Protein AF-A0A356AZA8-F1 (afdb_monomer)

Foldseek 3Di:
DLDEEEFEDDDQDDDDDPVCVVVPVVVVLVVLLVVLLVDPHAYEYDYPHDQDDVVNSSRNDVVSPHPYD

Solvent-accessible surface area (backbone atoms only — not comparable to full-atom values): 3980 Å² total; per-residue (Å²): 132,86,64,67,46,79,42,79,33,63,35,82,50,76,81,84,52,73,65,42,58,75,74,33,45,70,68,57,54,49,50,48,39,48,55,45,52,69,50,84,51,63,29,38,26,43,76,79,61,45,68,31,72,73,38,31,49,45,52,42,22,56,93,38,65,25,78,40,99

Mean predicted aligned error: 2.29 Å

Structure (mmCIF, N/CA/C/O backbone):
data_AF-A0A356AZA8-F1
#
_entry.id   AF-A0A356AZA8-F1
#
loop_
_atom_site.group_PDB
_atom_site.id
_atom_site.type_symbol
_atom_site.label_atom_id
_atom_site.label_alt_id
_atom_site.label_comp_id
_atom_site.label_asym_id
_atom_site.label_entity_id
_atom_site.label_seq_id
_atom_site.pdbx_PDB_ins_code
_atom_site.Cartn_x
_atom_site.Cartn_y
_atom_site.Cartn_z
_atom_site.occupancy
_atom_s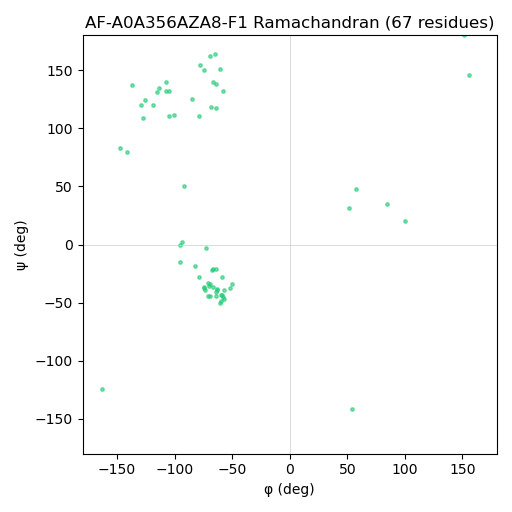ite.B_iso_or_equiv
_atom_site.auth_seq_id
_atom_site.auth_comp_id
_atom_site.auth_asym_id
_atom_site.auth_atom_id
_atom_site.pdbx_PDB_model_num
ATOM 1 N N . PHE A 1 1 ? -2.426 -14.878 -12.821 1.00 92.75 1 PHE A N 1
ATOM 2 C CA . PHE A 1 1 ? -2.766 -14.075 -14.016 1.00 92.75 1 PHE A CA 1
ATOM 3 C C . PHE A 1 1 ? -1.581 -13.297 -14.597 1.00 92.75 1 PHE A C 1
ATOM 5 O O . PHE A 1 1 ? -1.733 -12.797 -15.700 1.00 92.75 1 PHE A O 1
ATOM 12 N N . ASN A 1 2 ? -0.417 -13.216 -13.923 1.00 96.69 2 ASN A N 1
ATOM 13 C CA . ASN A 1 2 ? 0.810 -12.577 -14.443 1.00 96.69 2 ASN A CA 1
ATOM 14 C C . ASN A 1 2 ? 0.603 -11.153 -14.985 1.00 96.69 2 ASN A C 1
ATOM 16 O O . ASN A 1 2 ? 1.271 -10.735 -15.924 1.00 96.69 2 ASN A O 1
ATOM 20 N N . VAL A 1 3 ? -0.350 -10.427 -14.402 1.00 98.19 3 VAL A N 1
ATOM 21 C CA . VAL A 1 3 ? -0.656 -9.052 -14.787 1.00 98.19 3 VAL A CA 1
ATOM 22 C C . VAL A 1 3 ? 0.301 -8.135 -14.024 1.00 98.19 3 VAL A C 1
ATOM 24 O O . VAL A 1 3 ? 0.349 -8.244 -12.797 1.00 98.19 3 VAL A O 1
ATOM 27 N N . PRO A 1 4 ? 1.064 -7.266 -14.707 1.00 97.81 4 PRO A N 1
ATOM 28 C CA . PRO A 1 4 ? 1.895 -6.262 -14.052 1.00 97.81 4 PRO A CA 1
ATOM 29 C C . PRO A 1 4 ? 1.066 -5.295 -13.205 1.00 97.81 4 PRO A C 1
ATOM 31 O O . PRO A 1 4 ? -0.088 -5.009 -13.530 1.00 97.81 4 PRO A O 1
ATOM 34 N N . LEU A 1 5 ? 1.668 -4.756 -12.148 1.00 97.94 5 LEU A N 1
ATOM 35 C CA . LEU A 1 5 ? 1.024 -3.773 -11.281 1.00 97.94 5 LEU A CA 1
ATOM 36 C C . LEU A 1 5 ? 1.633 -2.393 -11.510 1.00 97.94 5 LEU A C 1
ATOM 38 O O . LEU A 1 5 ? 2.853 -2.229 -11.494 1.00 97.94 5 LEU A O 1
ATOM 42 N N . VAL A 1 6 ? 0.763 -1.403 -11.685 1.00 97.88 6 VAL A N 1
ATOM 43 C CA . VAL A 1 6 ? 1.129 0.013 -11.676 1.00 97.88 6 VAL A CA 1
ATOM 44 C C . VAL A 1 6 ? 0.373 0.675 -10.536 1.00 97.88 6 VAL A C 1
ATOM 46 O O . VAL A 1 6 ? -0.858 0.657 -10.513 1.00 97.88 6 VAL A O 1
ATOM 49 N N . THR A 1 7 ? 1.113 1.246 -9.593 1.00 97.94 7 THR A N 1
ATOM 50 C CA . THR A 1 7 ? 0.570 1.946 -8.428 1.00 97.94 7 THR A CA 1
ATOM 51 C C . THR A 1 7 ? 0.730 3.449 -8.624 1.00 97.94 7 THR A C 1
ATOM 53 O O . THR A 1 7 ? 1.805 3.912 -8.992 1.00 97.94 7 THR A O 1
ATOM 56 N N . LEU A 1 8 ? -0.338 4.212 -8.386 1.00 98.12 8 LEU A N 1
ATOM 57 C CA . LEU A 1 8 ? -0.306 5.676 -8.369 1.00 98.12 8 LEU A CA 1
ATOM 58 C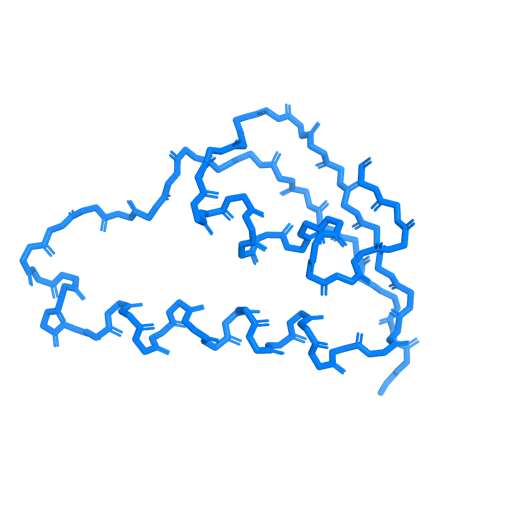 C . LEU A 1 8 ? -0.363 6.139 -6.912 1.00 98.12 8 LEU A C 1
ATOM 60 O O . LEU A 1 8 ? -1.383 5.957 -6.244 1.00 98.12 8 LEU A O 1
ATOM 64 N N . THR A 1 9 ? 0.738 6.690 -6.408 1.00 98.19 9 THR A N 1
ATOM 65 C CA . THR A 1 9 ? 0.887 7.035 -4.991 1.00 98.19 9 THR A CA 1
ATOM 66 C C . THR A 1 9 ? 0.666 8.528 -4.751 1.00 98.19 9 THR A C 1
ATOM 68 O O . THR A 1 9 ? 1.488 9.367 -5.115 1.00 98.19 9 THR A O 1
ATOM 71 N N . ASP A 1 10 ? -0.435 8.843 -4.073 1.00 98.19 10 ASP A N 1
ATOM 72 C CA . ASP A 1 10 ? -0.700 10.128 -3.418 1.00 98.19 10 ASP A CA 1
ATOM 73 C C . ASP A 1 10 ? -1.425 9.858 -2.090 1.00 98.19 10 ASP A C 1
ATOM 75 O O . ASP A 1 10 ? -2.652 9.887 -1.998 1.00 98.19 10 ASP A O 1
ATOM 79 N N . VAL A 1 11 ? -0.658 9.483 -1.064 1.00 97.50 11 VAL A N 1
ATOM 80 C CA . VAL A 1 11 ? -1.168 9.056 0.240 1.00 97.50 11 VAL A CA 1
ATOM 81 C C . VAL A 1 11 ? -0.554 9.875 1.389 1.00 97.50 11 VAL A C 1
ATOM 83 O O . VAL A 1 11 ? 0.671 9.919 1.550 1.00 97.50 11 VAL A O 1
ATOM 86 N N . PRO A 1 12 ? -1.380 10.520 2.240 1.00 97.75 12 PRO A N 1
ATOM 87 C CA . PRO A 1 12 ? -0.887 11.273 3.392 1.00 97.75 12 PRO A CA 1
ATOM 88 C C . PRO A 1 12 ? -0.592 10.397 4.621 1.00 97.75 12 PRO A C 1
ATOM 90 O O . PRO A 1 12 ? 0.089 10.849 5.536 1.00 97.75 12 PRO A O 1
ATOM 93 N N . GLY A 1 13 ? -1.132 9.178 4.677 1.00 97.06 13 GLY A N 1
ATOM 94 C CA . GLY A 1 13 ? -1.098 8.312 5.854 1.00 97.06 13 GLY A CA 1
ATOM 95 C C . GLY A 1 13 ? -2.304 7.371 5.908 1.00 97.06 13 GLY A C 1
ATOM 96 O O . GLY A 1 13 ? -3.175 7.422 5.041 1.00 97.06 13 GLY A O 1
ATOM 97 N N . TYR A 1 14 ? -2.362 6.537 6.947 1.00 96.31 14 TYR A N 1
ATOM 98 C CA . TYR A 1 14 ? -3.584 5.817 7.322 1.00 96.31 14 TYR A CA 1
ATOM 99 C C . TYR A 1 14 ? -4.543 6.752 8.068 1.00 96.31 14 TYR A C 1
ATOM 101 O O . TYR A 1 14 ? -4.107 7.719 8.694 1.00 96.31 14 TYR A O 1
ATOM 109 N N . LEU A 1 15 ? -5.843 6.457 8.015 1.00 97.12 15 LEU A N 1
ATOM 110 C CA . LEU A 1 15 ? -6.856 7.208 8.754 1.00 97.12 15 LEU A CA 1
ATOM 111 C C . LEU A 1 15 ? -6.685 6.964 10.266 1.00 97.12 15 LEU A C 1
ATOM 113 O O . LEU A 1 15 ? -6.822 5.818 10.699 1.00 97.12 15 LEU A O 1
ATOM 117 N N . PRO A 1 16 ? -6.397 7.995 11.082 1.00 94.94 16 PRO A N 1
ATOM 118 C CA . PRO A 1 16 ? -6.336 7.828 12.527 1.00 94.94 16 PRO A CA 1
ATOM 119 C C . PRO A 1 16 ? -7.743 7.701 13.120 1.00 94.94 16 PRO A C 1
ATOM 121 O O . PRO A 1 16 ? -8.693 8.315 12.637 1.00 94.94 16 PRO A O 1
ATOM 124 N N . GLY A 1 17 ? -7.868 6.968 14.223 1.00 97.00 17 GLY A N 1
ATOM 125 C CA . GLY A 1 17 ? -9.105 6.925 14.999 1.00 97.00 17 GLY A CA 1
ATOM 126 C C . GLY A 1 17 ? -9.238 5.651 15.819 1.00 97.00 17 GLY A C 1
ATOM 127 O O . GLY A 1 17 ? -8.826 4.580 15.387 1.00 97.00 17 GLY A O 1
ATOM 128 N N . LYS A 1 18 ? -9.858 5.764 16.997 1.00 97.94 18 LYS A N 1
ATOM 129 C CA . LYS A 1 18 ?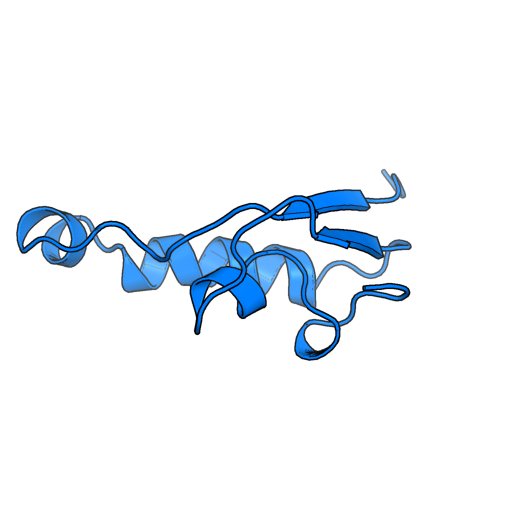 -10.104 4.624 17.893 1.00 97.94 18 LYS A CA 1
ATOM 130 C C . LYS A 1 18 ? -10.911 3.522 17.200 1.00 97.94 18 LYS A C 1
ATOM 132 O O . LYS A 1 18 ? -10.615 2.345 17.372 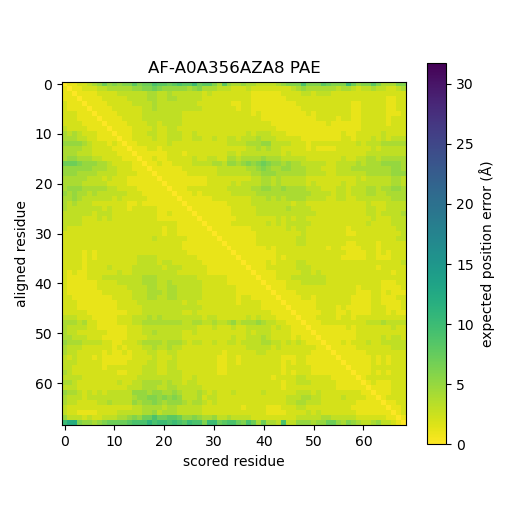1.00 97.94 18 LYS A O 1
ATOM 137 N N . ASP A 1 19 ? -11.891 3.926 16.397 1.00 97.94 19 ASP A N 1
ATOM 138 C CA . ASP A 1 19 ? -12.748 3.002 15.656 1.00 97.94 19 ASP A CA 1
ATOM 139 C C . ASP A 1 19 ? -11.931 2.196 14.642 1.00 97.94 19 ASP A C 1
ATOM 141 O O . ASP A 1 19 ? -12.067 0.983 14.585 1.00 97.94 19 ASP A O 1
ATOM 145 N 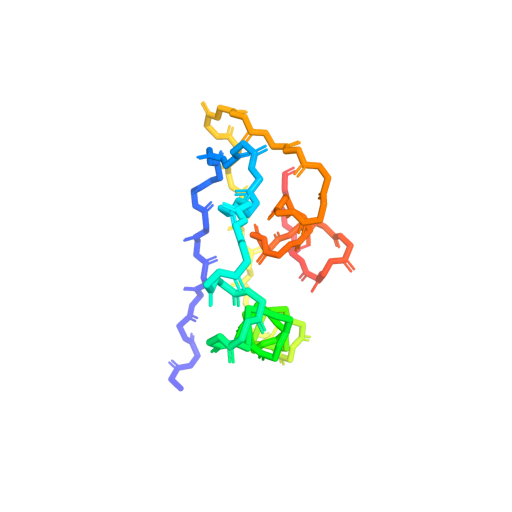N . GLN A 1 20 ? -10.979 2.827 13.942 1.00 97.75 20 GLN A N 1
ATOM 146 C CA . GLN A 1 20 ? -10.091 2.129 13.003 1.00 97.75 20 GLN A CA 1
ATOM 147 C C . GLN A 1 20 ? -9.212 1.087 13.704 1.00 97.75 20 GLN A C 1
ATOM 149 O O . GLN A 1 20 ? -9.002 -0.007 13.181 1.00 97.75 20 GLN A O 1
ATOM 154 N N . GLU A 1 21 ? -8.721 1.397 14.905 1.00 97.56 21 GLU A N 1
ATOM 155 C CA . GLU A 1 21 ? -7.942 0.445 15.700 1.00 97.56 21 GLU A CA 1
ATOM 156 C C . GLU A 1 21 ? -8.781 -0.773 16.113 1.00 97.56 21 GLU A C 1
ATOM 158 O O . GLU A 1 21 ? -8.326 -1.909 15.962 1.00 97.56 21 GLU A O 1
ATOM 163 N N . TYR A 1 22 ? -10.022 -0.567 16.572 1.00 97.69 22 TYR A N 1
ATOM 164 C CA . TYR A 1 22 ? -10.925 -1.671 16.927 1.00 97.69 22 TYR A CA 1
ATOM 165 C C . TYR A 1 22 ? -11.413 -2.469 15.719 1.00 97.69 22 TYR A C 1
ATOM 167 O O . TYR A 1 22 ? -11.527 -3.692 15.810 1.00 97.69 22 TYR A O 1
ATOM 175 N N . ASP A 1 23 ? -11.614 -1.803 14.584 1.00 97.69 23 ASP A N 1
ATOM 176 C CA . ASP A 1 23 ? -11.940 -2.434 13.304 1.00 97.69 23 ASP A CA 1
ATOM 177 C C . ASP A 1 23 ? -10.727 -3.167 12.697 1.00 97.69 23 ASP A C 1
ATOM 179 O O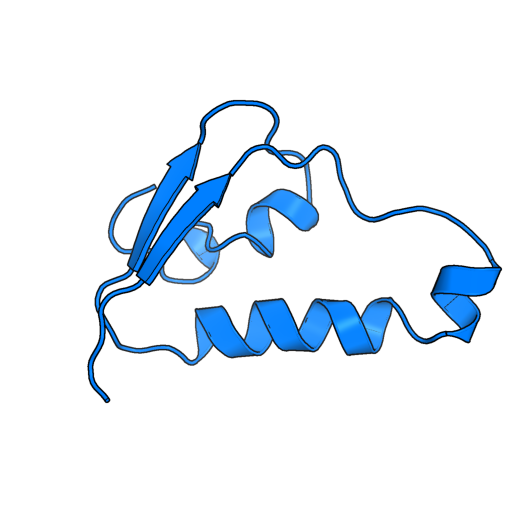 . ASP A 1 23 ? -10.830 -3.834 11.668 1.00 97.69 23 ASP A O 1
ATOM 183 N N . GLY A 1 24 ? -9.561 -3.098 13.351 1.00 97.00 24 GLY A N 1
ATOM 184 C CA . GLY A 1 24 ? -8.394 -3.909 13.034 1.00 97.00 24 GLY A CA 1
ATOM 185 C C . GLY A 1 24 ? -7.521 -3.339 11.920 1.00 97.00 24 GLY A C 1
ATOM 186 O O . GLY A 1 24 ? -6.932 -4.118 11.161 1.00 97.00 24 GLY A O 1
ATOM 187 N N . ILE A 1 25 ? -7.396 -2.011 11.816 1.00 97.00 25 ILE A N 1
ATOM 188 C CA . ILE A 1 25 ? -6.605 -1.325 10.778 1.00 97.00 25 ILE A CA 1
ATOM 189 C C . ILE A 1 25 ? -5.180 -1.872 10.644 1.00 97.00 25 ILE A C 1
ATOM 191 O O . ILE A 1 25 ? -4.684 -1.998 9.529 1.00 97.00 25 ILE A O 1
ATOM 195 N N . ILE A 1 26 ? -4.551 -2.307 11.741 1.00 96.69 26 ILE A N 1
ATOM 196 C CA . ILE A 1 26 ? -3.229 -2.950 11.719 1.00 96.69 26 ILE A CA 1
ATOM 197 C C . ILE A 1 26 ? -3.258 -4.233 10.874 1.00 96.69 26 ILE A C 1
ATOM 199 O O . ILE A 1 26 ? -2.439 -4.418 9.973 1.00 96.69 26 ILE A O 1
ATOM 203 N N . ARG A 1 27 ? -4.229 -5.122 11.121 1.00 97.25 27 ARG A N 1
ATOM 204 C CA . ARG A 1 27 ? -4.366 -6.388 10.384 1.00 97.25 27 ARG A CA 1
ATOM 205 C C . ARG A 1 27 ? -4.821 -6.148 8.948 1.00 97.25 27 ARG A C 1
ATOM 207 O O . ARG A 1 27 ? -4.405 -6.879 8.054 1.00 97.25 27 ARG A O 1
ATOM 214 N N . HIS A 1 28 ? -5.683 -5.162 8.718 1.00 96.62 28 HIS A N 1
ATOM 215 C CA . HIS A 1 28 ? -6.159 -4.822 7.379 1.00 96.62 28 HIS A CA 1
ATOM 216 C C . HIS A 1 28 ? -5.066 -4.161 6.526 1.00 96.62 28 HIS A C 1
ATOM 218 O O . HIS A 1 28 ? -4.855 -4.597 5.397 1.00 96.62 28 HIS A O 1
ATOM 224 N N . GLY A 1 29 ? -4.308 -3.210 7.073 1.00 95.50 29 GLY A N 1
ATOM 225 C CA . GLY A 1 29 ? -3.162 -2.583 6.408 1.00 95.50 29 GLY A CA 1
ATOM 226 C C . GLY A 1 29 ? -2.038 -3.576 6.103 1.00 95.50 29 GLY A C 1
ATOM 227 O O . GLY A 1 29 ? -1.482 -3.569 5.005 1.00 95.50 29 GLY A O 1
ATOM 228 N N . ALA A 1 30 ? -1.772 -4.521 7.015 1.00 97.25 30 ALA A N 1
ATOM 229 C CA . ALA A 1 30 ? -0.795 -5.588 6.791 1.00 97.25 30 ALA A CA 1
ATOM 230 C C . ALA A 1 30 ? -1.114 -6.467 5.568 1.00 97.25 30 ALA A C 1
ATOM 232 O O . ALA A 1 30 ? -0.194 -6.983 4.940 1.00 97.25 30 ALA A O 1
ATOM 233 N N . LYS A 1 31 ? -2.390 -6.615 5.179 1.00 97.50 31 LYS A N 1
ATOM 234 C CA . LYS A 1 31 ? -2.765 -7.377 3.974 1.00 97.50 31 LYS A CA 1
ATOM 235 C C . LYS A 1 31 ? -2.277 -6.708 2.693 1.00 97.50 31 LYS A C 1
ATOM 237 O O . LYS A 1 31 ? -1.885 -7.414 1.773 1.00 97.50 31 LYS A O 1
ATOM 242 N N . LEU A 1 32 ? -2.288 -5.375 2.630 1.00 95.81 32 LEU A N 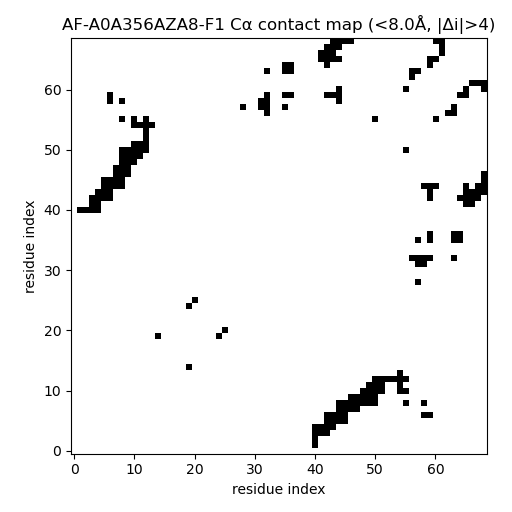1
ATOM 243 C CA . LEU A 1 32 ? -1.796 -4.646 1.459 1.00 95.81 32 LEU A CA 1
ATOM 244 C C . LEU A 1 32 ? -0.273 -4.777 1.341 1.00 95.81 32 LEU A C 1
ATOM 246 O O . LEU A 1 32 ? 0.242 -5.088 0.270 1.00 95.81 32 LEU A O 1
ATOM 250 N N . LEU A 1 33 ? 0.429 -4.631 2.470 1.00 96.69 33 LEU A N 1
ATOM 251 C CA . LEU A 1 33 ? 1.871 -4.871 2.563 1.00 96.69 33 LEU A CA 1
ATOM 252 C C . LEU A 1 33 ? 2.230 -6.298 2.129 1.00 96.69 33 LEU A C 1
ATOM 254 O O . LEU A 1 33 ? 3.142 -6.495 1.328 1.00 96.69 33 LEU A O 1
ATOM 258 N N . TYR A 1 34 ? 1.487 -7.288 2.622 1.00 97.69 34 TYR A N 1
ATOM 259 C CA . TYR A 1 34 ? 1.652 -8.686 2.236 1.00 97.69 34 TYR A CA 1
ATOM 260 C C . TYR A 1 34 ? 1.430 -8.885 0.731 1.00 97.69 34 TYR A C 1
ATOM 262 O O . TYR A 1 34 ? 2.289 -9.441 0.060 1.00 97.69 34 TYR A O 1
ATOM 270 N N . ALA A 1 35 ? 0.339 -8.352 0.172 1.00 97.31 35 ALA A N 1
ATOM 271 C CA . ALA A 1 35 ? 0.013 -8.518 -1.243 1.00 97.31 35 ALA A CA 1
ATOM 272 C C . ALA A 1 35 ? 1.101 -7.965 -2.178 1.00 97.31 35 ALA A C 1
ATOM 274 O O . ALA A 1 35 ? 1.461 -8.620 -3.153 1.00 97.31 35 ALA A O 1
ATOM 275 N N . PHE A 1 36 ? 1.645 -6.780 -1.888 1.00 97.25 36 PHE A N 1
ATOM 276 C CA . PHE A 1 36 ? 2.713 -6.205 -2.709 1.00 97.25 36 PHE A CA 1
ATOM 277 C C . PHE A 1 36 ? 4.071 -6.881 -2.494 1.00 97.25 36 PHE A C 1
ATOM 279 O O . PHE A 1 36 ? 4.797 -7.067 -3.469 1.00 97.25 36 PHE A O 1
ATOM 286 N N . SER A 1 37 ? 4.405 -7.269 -1.257 1.00 96.62 37 SER A N 1
ATOM 287 C CA . SER A 1 37 ? 5.674 -7.957 -0.964 1.00 96.62 37 SER A CA 1
ATOM 288 C C . SER A 1 37 ? 5.723 -9.388 -1.504 1.00 96.62 37 SER A C 1
ATOM 290 O O . SER A 1 37 ? 6.784 -9.846 -1.919 1.00 96.62 37 SER A O 1
ATOM 292 N N . GLU A 1 38 ? 4.589 -10.091 -1.539 1.00 97.75 38 GLU A N 1
ATOM 293 C CA . GLU A 1 38 ? 4.486 -11.438 -2.109 1.00 97.75 38 GLU A CA 1
ATOM 294 C C . GLU A 1 38 ? 4.409 -11.415 -3.646 1.00 97.75 38 GLU A C 1
ATOM 296 O O . GLU A 1 38 ? 4.833 -12.361 -4.311 1.00 97.75 38 GLU A O 1
ATOM 301 N N . ALA A 1 39 ? 3.884 -10.340 -4.243 1.00 97.50 39 ALA A N 1
ATOM 302 C CA . ALA A 1 39 ? 3.719 -10.242 -5.687 1.00 97.50 39 ALA A CA 1
ATOM 303 C C . ALA A 1 39 ? 5.068 -10.259 -6.432 1.00 97.50 39 ALA A C 1
ATOM 305 O O . ALA A 1 39 ? 5.874 -9.332 -6.346 1.00 97.50 39 ALA A O 1
ATOM 306 N N . THR A 1 40 ? 5.274 -11.283 -7.263 1.00 96.94 40 THR A N 1
ATOM 307 C CA . THR A 1 40 ? 6.493 -11.465 -8.076 1.00 96.94 40 THR A CA 1
ATOM 308 C C . THR A 1 40 ? 6.375 -10.934 -9.506 1.00 96.94 40 THR A C 1
ATOM 310 O O . THR A 1 40 ? 7.308 -11.064 -10.295 1.00 96.94 40 THR A O 1
ATOM 313 N N . VAL A 1 41 ? 5.218 -10.382 -9.877 1.00 98.44 41 VAL A N 1
ATOM 314 C CA . VAL A 1 41 ? 5.027 -9.720 -11.176 1.00 98.44 41 VAL A CA 1
ATOM 315 C C . VAL A 1 41 ? 5.817 -8.407 -11.232 1.00 98.44 41 VAL A C 1
ATOM 317 O O . VAL A 1 41 ? 6.164 -7.874 -10.172 1.00 98.44 41 VAL A O 1
ATOM 320 N N . PRO A 1 42 ? 6.065 -7.853 -12.434 1.00 98.25 42 PRO A N 1
ATOM 321 C CA . PRO A 1 42 ? 6.623 -6.515 -12.554 1.00 98.25 42 PRO A CA 1
ATOM 322 C C . PRO A 1 42 ? 5.732 -5.481 -11.855 1.00 98.25 42 PRO A C 1
ATOM 324 O O . PRO A 1 42 ? 4.510 -5.479 -12.041 1.00 98.25 42 PRO A O 1
ATOM 327 N N . LYS A 1 43 ? 6.347 -4.619 -11.048 1.00 98.12 43 LYS A N 1
ATOM 328 C CA . LYS A 1 43 ? 5.696 -3.619 -10.199 1.00 98.12 43 LYS A CA 1
ATOM 329 C C . LYS A 1 43 ? 6.330 -2.251 -10.430 1.00 98.12 43 LYS A C 1
ATOM 331 O O . LYS A 1 43 ? 7.515 -2.066 -10.168 1.00 98.12 43 LYS A O 1
ATOM 336 N N . ILE A 1 44 ? 5.527 -1.285 -10.866 1.00 98.12 44 ILE A N 1
ATOM 337 C CA . ILE A 1 44 ? 5.927 0.118 -11.029 1.00 98.12 44 ILE A CA 1
ATOM 338 C C . ILE A 1 44 ? 5.120 0.956 -10.043 1.00 98.12 44 ILE A C 1
ATOM 340 O O . ILE A 1 44 ? 3.898 0.821 -9.975 1.00 98.12 44 ILE A O 1
ATOM 344 N N . ASN A 1 45 ? 5.783 1.824 -9.293 1.00 98.12 45 ASN A N 1
ATOM 345 C CA . ASN A 1 45 ? 5.135 2.867 -8.518 1.00 98.12 45 ASN A CA 1
A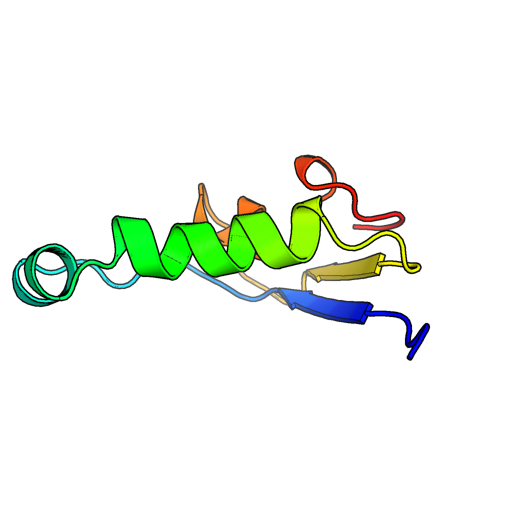TOM 346 C C . ASN A 1 45 ? 5.382 4.225 -9.180 1.00 98.12 45 ASN A C 1
ATOM 348 O O . ASN A 1 45 ? 6.460 4.482 -9.702 1.00 98.12 45 ASN A O 1
ATOM 352 N N . VAL A 1 46 ? 4.361 5.076 -9.202 1.00 98.19 46 VAL A N 1
ATOM 353 C CA . VAL A 1 46 ? 4.449 6.452 -9.690 1.00 98.19 46 VAL A CA 1
ATOM 354 C C . VAL A 1 46 ? 3.904 7.352 -8.600 1.00 98.19 46 VAL A C 1
ATOM 356 O O . VAL A 1 46 ? 2.698 7.376 -8.343 1.00 98.19 46 VAL A O 1
ATOM 359 N N . ILE A 1 47 ? 4.788 8.103 -7.952 1.00 97.81 47 ILE A N 1
ATOM 360 C CA . ILE A 1 47 ? 4.392 9.062 -6.924 1.00 97.81 47 ILE A CA 1
ATOM 361 C C . ILE A 1 47 ? 3.859 10.324 -7.608 1.00 97.81 47 ILE A C 1
ATOM 363 O O . ILE A 1 47 ? 4.604 11.076 -8.233 1.00 97.81 47 ILE A O 1
ATOM 367 N N . THR A 1 48 ? 2.553 10.556 -7.492 1.00 98.31 48 THR A N 1
ATOM 368 C CA . THR A 1 48 ? 1.871 11.724 -8.071 1.00 98.31 48 THR A CA 1
ATOM 369 C C . THR A 1 48 ? 1.720 12.873 -7.077 1.00 98.31 48 THR A C 1
ATOM 371 O O . THR A 1 48 ? 1.428 13.995 -7.485 1.00 98.31 48 THR A O 1
ATOM 374 N N . GLY A 1 49 ? 1.911 12.614 -5.780 1.00 98.12 49 GLY A N 1
ATOM 375 C CA . GLY A 1 49 ? 1.724 13.609 -4.728 1.00 98.12 49 GLY A CA 1
ATOM 376 C C . GLY A 1 49 ? 2.381 13.221 -3.407 1.00 98.12 49 GLY A C 1
ATOM 377 O O . GLY A 1 49 ? 3.589 13.003 -3.331 1.00 98.12 49 GLY A O 1
ATOM 378 N N . LYS A 1 50 ? 1.592 13.195 -2.332 1.00 98.19 50 LYS A N 1
ATOM 379 C CA . LYS A 1 50 ? 2.055 12.885 -0.977 1.00 98.19 50 LYS A CA 1
ATOM 380 C C . LYS A 1 50 ? 2.501 11.427 -0.886 1.00 98.19 50 LYS A C 1
ATOM 382 O O . LYS A 1 50 ? 1.853 10.527 -1.408 1.00 98.19 50 LYS A O 1
ATOM 387 N N . ALA A 1 51 ? 3.588 11.185 -0.169 1.00 97.56 51 ALA A N 1
ATOM 388 C CA . ALA A 1 51 ? 4.097 9.844 0.084 1.00 97.56 51 ALA A CA 1
ATOM 389 C C . ALA A 1 51 ? 4.745 9.815 1.472 1.00 97.56 51 ALA A C 1
ATOM 391 O O . ALA A 1 51 ? 5.950 10.015 1.615 1.00 97.56 51 ALA A O 1
ATOM 392 N N . TYR A 1 52 ? 3.933 9.631 2.518 1.00 97.56 52 TYR A N 1
ATOM 393 C CA . TYR A 1 52 ? 4.402 9.757 3.902 1.00 97.56 52 TYR A CA 1
ATOM 394 C C . TYR A 1 52 ? 4.374 8.441 4.687 1.00 97.56 52 TYR A C 1
ATOM 396 O O . TYR A 1 52 ? 3.383 7.707 4.706 1.00 97.56 52 TYR A O 1
ATOM 404 N N . GLY A 1 53 ? 5.475 8.187 5.403 1.00 95.94 53 GLY A N 1
ATOM 405 C CA . GLY A 1 53 ? 5.593 7.158 6.435 1.00 95.94 53 GLY A CA 1
ATOM 406 C C . GLY A 1 53 ? 5.212 5.747 5.981 1.00 95.94 53 GLY A C 1
ATOM 407 O O . GLY A 1 53 ? 5.483 5.331 4.856 1.00 95.94 53 GLY A O 1
ATOM 408 N N . GLY A 1 54 ? 4.558 5.001 6.876 1.00 95.06 54 GLY A N 1
ATOM 409 C CA . GLY A 1 54 ? 4.142 3.621 6.611 1.00 95.06 54 GLY A CA 1
ATOM 410 C C . GLY A 1 54 ? 3.117 3.476 5.480 1.00 95.06 54 GLY A C 1
ATOM 411 O O . GLY A 1 54 ? 3.017 2.403 4.893 1.00 95.06 54 GLY A O 1
ATOM 412 N N . ALA A 1 55 ? 2.384 4.541 5.138 1.00 95.94 55 ALA A N 1
ATOM 413 C CA . ALA A 1 55 ? 1.433 4.506 4.032 1.00 95.94 55 ALA A CA 1
ATOM 414 C C . ALA A 1 55 ? 2.141 4.513 2.670 1.00 95.94 55 ALA A C 1
ATOM 416 O O . ALA A 1 55 ? 1.749 3.744 1.800 1.00 95.94 55 ALA A O 1
ATOM 417 N N . TYR A 1 56 ? 3.227 5.281 2.508 1.00 97.12 56 TYR A N 1
ATOM 418 C CA . TYR A 1 56 ? 4.095 5.164 1.326 1.00 97.12 56 TYR A CA 1
ATOM 419 C C . TYR A 1 56 ? 4.651 3.743 1.186 1.00 97.12 56 TYR A C 1
ATOM 421 O O . TYR A 1 56 ? 4.572 3.156 0.111 1.00 97.12 56 TYR A O 1
ATOM 429 N N . ILE A 1 57 ? 5.138 3.155 2.287 1.00 96.19 57 ILE A N 1
ATOM 430 C CA . ILE A 1 57 ? 5.674 1.787 2.256 1.00 96.19 57 ILE A CA 1
ATOM 431 C C . ILE A 1 57 ? 4.604 0.800 1.776 1.00 96.19 57 ILE A C 1
ATOM 433 O O . ILE A 1 57 ? 4.893 -0.037 0.923 1.00 96.19 57 ILE A O 1
ATOM 437 N N . ALA A 1 58 ? 3.372 0.938 2.276 1.00 96.12 58 ALA A N 1
ATOM 438 C CA . ALA A 1 58 ? 2.232 0.109 1.896 1.00 96.12 58 ALA A CA 1
ATOM 439 C C . ALA A 1 58 ? 1.773 0.293 0.441 1.00 96.12 58 ALA A C 1
ATOM 441 O O . ALA A 1 58 ? 1.152 -0.615 -0.105 1.00 96.12 58 ALA A O 1
ATOM 442 N N . MET A 1 59 ? 2.102 1.414 -0.202 1.00 97.56 59 MET A N 1
ATOM 443 C CA . MET A 1 59 ? 1.754 1.717 -1.592 1.00 97.56 59 MET A CA 1
ATOM 444 C C . MET A 1 59 ? 2.852 1.282 -2.570 1.00 97.56 59 MET A C 1
ATOM 446 O O . MET A 1 59 ? 3.260 2.045 -3.437 1.00 97.56 59 MET A O 1
ATOM 450 N N . ASN A 1 60 ? 3.313 0.030 -2.455 1.00 96.75 60 ASN A N 1
ATOM 451 C CA . ASN A 1 60 ? 4.284 -0.563 -3.382 1.00 96.75 60 ASN A CA 1
ATOM 452 C C . ASN A 1 60 ? 5.602 0.234 -3.484 1.00 96.75 60 ASN A C 1
ATOM 454 O O . ASN A 1 60 ? 6.082 0.516 -4.577 1.00 96.75 60 ASN A O 1
ATOM 458 N N . SER A 1 61 ? 6.187 0.613 -2.346 1.00 96.31 61 SER A N 1
ATOM 459 C CA . SER A 1 61 ? 7.487 1.302 -2.338 1.00 96.31 61 SER A CA 1
ATOM 460 C C . SER A 1 61 ? 8.627 0.421 -2.863 1.00 96.31 61 SER A C 1
ATOM 462 O O . SER A 1 61 ? 8.545 -0.813 -2.849 1.00 96.31 61 SER A O 1
ATOM 464 N N . LYS A 1 62 ? 9.763 1.039 -3.207 1.00 95.69 62 LYS A N 1
ATOM 465 C CA . LYS A 1 62 ? 11.004 0.323 -3.550 1.00 95.69 62 LYS A CA 1
ATOM 466 C C . LYS A 1 62 ? 11.417 -0.707 -2.491 1.00 95.69 62 LYS A C 1
ATOM 468 O O . LYS A 1 62 ? 11.860 -1.802 -2.832 1.00 95.69 62 LYS A O 1
ATOM 473 N N . HIS A 1 63 ? 11.224 -0.391 -1.210 1.00 93.81 63 HIS A N 1
ATOM 474 C CA . HIS A 1 63 ? 11.537 -1.286 -0.088 1.00 93.81 63 HIS A CA 1
ATOM 475 C C . HIS A 1 63 ? 10.646 -2.530 -0.028 1.00 93.81 63 HIS A C 1
ATOM 477 O O . HIS A 1 63 ? 11.034 -3.533 0.565 1.00 93.81 63 HIS A O 1
ATOM 483 N N . LEU A 1 64 ? 9.465 -2.463 -0.642 1.00 93.69 64 LEU A N 1
ATOM 484 C CA . LEU A 1 64 ? 8.502 -3.553 -0.704 1.00 93.69 64 LEU A CA 1
ATOM 485 C C . LEU A 1 64 ? 8.653 -4.407 -1.976 1.00 93.69 64 LEU A C 1
ATOM 487 O O . LEU A 1 64 ? 7.891 -5.347 -2.175 1.00 93.69 64 LEU A O 1
ATOM 491 N N . GLY A 1 65 ? 9.641 -4.100 -2.823 1.00 94.12 65 GLY A N 1
ATOM 492 C CA . GLY A 1 65 ? 9.963 -4.886 -4.012 1.00 94.12 65 GLY A CA 1
ATOM 493 C C . GLY A 1 65 ? 9.424 -4.319 -5.323 1.00 94.12 65 GLY A C 1
ATOM 494 O O . GLY A 1 65 ? 9.310 -5.073 -6.290 1.00 94.12 65 GLY A O 1
ATOM 495 N N . ALA A 1 66 ? 9.085 -3.026 -5.382 1.00 96.69 66 ALA A N 1
ATOM 496 C CA . ALA A 1 66 ? 8.839 -2.362 -6.659 1.00 96.69 66 ALA A CA 1
ATOM 497 C C . ALA A 1 66 ? 10.111 -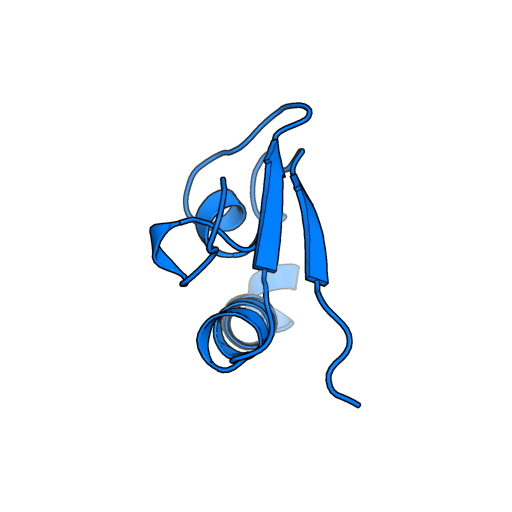2.330 -7.522 1.00 96.69 66 ALA A C 1
ATOM 499 O O . ALA A 1 66 ? 11.223 -2.063 -7.048 1.00 96.69 66 ALA A O 1
ATOM 500 N N . ASP A 1 67 ? 9.955 -2.588 -8.815 1.00 97.25 67 ASP A N 1
ATOM 501 C CA . ASP A 1 67 ? 11.055 -2.564 -9.777 1.00 97.25 67 ASP A CA 1
ATOM 502 C C . ASP A 1 67 ? 11.466 -1.122 -10.089 1.00 97.25 67 ASP A C 1
ATOM 504 O O . ASP A 1 67 ? 12.657 -0.818 -10.194 1.00 97.25 67 ASP A O 1
ATOM 508 N N . ILE A 1 68 ? 10.487 -0.218 -10.143 1.00 94.06 68 ILE A N 1
ATOM 509 C CA . ILE A 1 68 ? 10.652 1.220 -10.377 1.00 94.06 68 ILE A CA 1
ATOM 510 C C . ILE A 1 68 ? 9.737 1.964 -9.398 1.00 94.06 68 ILE A C 1
ATOM 512 O O . ILE A 1 68 ? 8.602 1.531 -9.194 1.00 94.06 68 ILE A O 1
ATOM 516 N N . ASP A 1 69 ? 10.243 3.039 -8.795 1.00 89.00 69 ASP A N 1
ATOM 517 C CA . ASP A 1 69 ? 9.557 3.911 -7.830 1.00 89.00 69 ASP A CA 1
ATOM 518 C C . ASP A 1 69 ? 9.967 5.369 -8.083 1.00 89.00 69 ASP A C 1
ATOM 520 O O . ASP A 1 69 ? 11.194 5.585 -8.250 1.00 89.00 69 ASP A O 1
#

pLDDT: mean 96.88, std 1.56, range [89.0, 98.44]

Secondary structure (DSSP, 8-state):
----EEEEEEE--PPP-HHHHHTTHHHHHHHHHHHHHH--S-EEEEEEEEE-HHHHHHTT-GGGT-SB-

Radius of gyration: 12.61 Å; Cα contacts (8 Å, |Δi|>4): 104; chains: 1; bounding box: 24×28×33 Å

Sequence (69 aa):
FNVPLVTLTDVPGYLPGKDQEYDGIIRHGAKLLYAFSEATVPKINVITGKAYGGAYIAMNSKHLGADID

Nearest PDB structures (foldseek):
  1on3-assembly1_C  TM=9.906E-01  e=2.964E-07  Propionibacterium freudenreichii
  1on3-assembly1_E  TM=9.900E-01  e=4.142E-07  Propionibacterium freudenreichii
  1on9-assembly1_D  TM=9.878E-01  e=5.064E-07  Propionibacterium freudenreichii
  4l6w-assembly1_B  TM=9.781E-01  e=2.208E-06  Mycobacterium tuberculosis
  8pn7-assembly1_A  TM=1.003E+00  e=4.034E-06  Methylorubrum extorquens AM1